Protein AF-A0A3A4R488-F1 (afdb_monomer_lite)

pLDDT: mean 86.55, std 16.36, range [37.84, 98.44]

Structure (mmCIF, N/CA/C/O backbone):
data_AF-A0A3A4R488-F1
#
_entry.id   AF-A0A3A4R488-F1
#
loop_
_atom_site.group_PDB
_atom_site.id
_atom_site.type_symbol
_atom_site.label_atom_id
_atom_site.label_alt_id
_atom_site.label_comp_id
_atom_site.label_asym_id
_atom_site.label_entity_id
_atom_site.label_seq_id
_atom_site.pdbx_PDB_ins_code
_atom_site.Cartn_x
_atom_site.Cartn_y
_atom_site.Cartn_z
_atom_site.occupancy
_atom_site.B_iso_or_equiv
_atom_site.auth_seq_id
_atom_site.auth_comp_id
_atom_site.auth_asym_id
_atom_site.auth_atom_id
_atom_site.pdbx_PDB_model_num
ATOM 1 N N . MET A 1 1 ? 11.130 -35.734 29.183 1.00 51.44 1 MET A N 1
ATOM 2 C CA . MET A 1 1 ? 10.402 -34.442 29.227 1.00 51.44 1 MET A CA 1
ATOM 3 C C . MET A 1 1 ? 11.126 -33.291 28.525 1.00 51.44 1 MET A C 1
ATOM 5 O O . MET A 1 1 ? 10.460 -32.553 27.819 1.00 51.44 1 MET A O 1
ATOM 9 N N . VAL A 1 2 ? 12.458 -33.159 28.613 1.00 48.38 2 VAL A N 1
ATOM 10 C CA . VAL A 1 2 ? 13.205 -32.030 28.001 1.00 48.38 2 VAL A CA 1
ATOM 11 C C . VAL A 1 2 ? 13.085 -31.952 26.463 1.00 48.38 2 VAL A C 1
ATOM 13 O O . VAL A 1 2 ? 12.969 -30.866 25.906 1.00 48.38 2 VAL A O 1
ATOM 16 N N . LYS A 1 3 ? 13.011 -33.095 25.761 1.00 50.94 3 LYS A N 1
ATOM 17 C CA . LYS A 1 3 ? 12.868 -33.136 24.289 1.00 50.94 3 LYS A CA 1
ATOM 18 C C . LYS A 1 3 ? 11.514 -32.623 23.768 1.00 50.94 3 LYS A C 1
ATOM 20 O O . LYS A 1 3 ? 11.455 -32.126 22.652 1.00 50.94 3 LYS A O 1
ATOM 25 N N . ILE A 1 4 ? 10.449 -32.712 24.571 1.00 56.16 4 ILE A N 1
ATOM 26 C CA . ILE A 1 4 ? 9.095 -32.269 24.179 1.00 56.16 4 ILE A CA 1
ATOM 27 C C . ILE A 1 4 ? 8.996 -30.739 24.270 1.00 56.16 4 ILE A C 1
ATOM 29 O O . ILE A 1 4 ? 8.437 -30.098 23.387 1.00 56.16 4 ILE A O 1
ATOM 33 N N . ILE A 1 5 ? 9.630 -30.150 25.290 1.00 56.56 5 ILE A N 1
ATOM 34 C CA . ILE A 1 5 ? 9.701 -28.694 25.484 1.00 56.56 5 ILE A CA 1
ATOM 35 C C . ILE A 1 5 ? 10.484 -28.033 24.338 1.00 56.56 5 ILE A C 1
ATOM 37 O O . ILE A 1 5 ? 10.074 -26.995 23.826 1.00 56.56 5 ILE A O 1
ATOM 41 N N . SER A 1 6 ? 11.562 -28.675 23.871 1.00 53.09 6 SER A N 1
ATOM 42 C CA . SER A 1 6 ? 12.357 -28.181 22.739 1.00 53.09 6 SER A CA 1
ATOM 43 C C . SER A 1 6 ? 11.599 -28.192 21.405 1.00 53.09 6 SER A C 1
ATOM 45 O O . SER A 1 6 ? 11.887 -27.365 20.546 1.00 53.09 6 SER A O 1
ATOM 47 N N . PHE A 1 7 ? 10.642 -29.108 21.219 1.00 57.69 7 PHE A N 1
ATOM 48 C CA . PHE A 1 7 ? 9.821 -29.165 20.006 1.00 57.69 7 PHE A CA 1
ATOM 49 C C . PHE A 1 7 ? 8.720 -28.092 20.021 1.00 57.69 7 PHE A C 1
ATOM 51 O O . PHE A 1 7 ? 8.459 -27.458 19.002 1.00 57.69 7 PHE A O 1
ATOM 58 N N . LEU A 1 8 ? 8.141 -27.822 21.198 1.00 57.12 8 LEU A N 1
ATOM 59 C CA . LEU A 1 8 ? 7.105 -26.801 21.381 1.00 57.12 8 LEU A CA 1
ATOM 60 C C . LEU A 1 8 ? 7.637 -25.371 21.155 1.00 57.12 8 LEU A C 1
ATOM 62 O O . LEU A 1 8 ? 6.961 -24.539 20.550 1.00 57.12 8 LEU A O 1
ATOM 66 N N . LEU A 1 9 ? 8.874 -25.091 21.577 1.00 56.72 9 LEU A N 1
ATOM 67 C CA . LEU A 1 9 ? 9.540 -23.805 21.327 1.00 56.72 9 LEU A CA 1
ATOM 68 C C . LEU A 1 9 ? 9.846 -23.571 19.837 1.00 56.72 9 LEU A C 1
ATOM 70 O O . LEU A 1 9 ? 9.758 -22.438 19.367 1.00 56.72 9 LEU A O 1
ATOM 74 N N . LEU A 1 10 ? 10.135 -24.631 19.076 1.00 54.84 10 LEU A N 1
ATOM 75 C CA . LEU A 1 10 ? 10.413 -24.533 17.641 1.00 54.84 10 LEU A CA 1
ATOM 76 C C . LEU A 1 10 ? 9.148 -24.217 16.823 1.00 54.84 10 LEU A C 1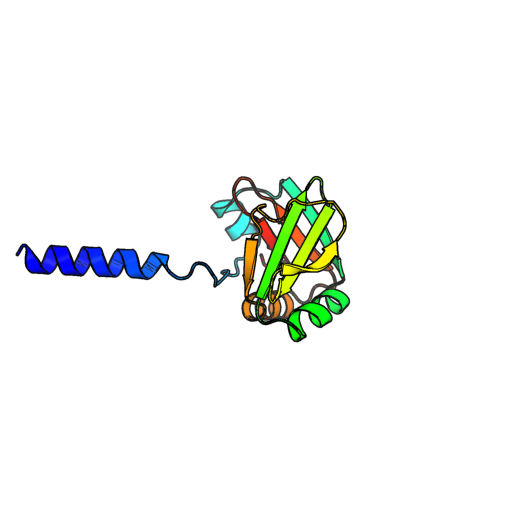
ATOM 78 O O . LEU A 1 10 ? 9.216 -23.450 15.865 1.00 54.84 10 LEU A O 1
ATOM 82 N N . SER A 1 11 ? 7.982 -24.738 17.227 1.00 54.53 11 SER A N 1
ATOM 83 C CA . SER A 1 11 ? 6.705 -24.433 16.561 1.00 54.53 11 SER A CA 1
ATOM 84 C C . SER A 1 11 ? 6.255 -22.981 16.730 1.00 54.53 11 SER A C 1
ATOM 86 O O . SER A 1 11 ? 5.662 -22.422 15.812 1.00 54.53 11 SER A O 1
ATOM 88 N N . ILE A 1 12 ? 6.570 -22.343 17.863 1.00 58.81 12 ILE A N 1
ATOM 89 C CA . ILE A 1 12 ? 6.222 -20.932 18.091 1.00 58.81 12 ILE A CA 1
ATOM 90 C C . ILE A 1 12 ? 7.055 -20.039 17.163 1.00 58.81 12 ILE A C 1
ATOM 92 O O . ILE A 1 12 ? 6.507 -19.146 16.526 1.00 58.81 12 ILE A O 1
ATOM 96 N N . MET A 1 13 ? 8.348 -20.331 16.992 1.00 51.69 13 MET A N 1
ATOM 97 C CA . MET A 1 13 ? 9.235 -19.552 16.117 1.00 51.69 13 MET A CA 1
ATOM 98 C C . MET A 1 13 ? 8.848 -19.623 14.629 1.00 51.69 13 MET A C 1
ATOM 100 O O . MET A 1 13 ? 9.030 -18.646 13.909 1.00 51.69 13 MET A O 1
ATOM 104 N N . LEU A 1 14 ? 8.264 -20.737 14.168 1.00 51.06 14 LEU A N 1
ATOM 105 C CA . LEU A 1 14 ? 7.785 -20.884 12.784 1.00 51.06 14 LEU A CA 1
ATOM 106 C C . LEU A 1 14 ? 6.482 -20.117 12.494 1.00 51.06 14 LEU A C 1
ATOM 108 O O . LEU A 1 14 ? 6.156 -19.916 11.330 1.00 51.06 14 LEU A O 1
ATOM 112 N N . SER A 1 15 ? 5.748 -19.665 13.517 1.00 46.53 15 SER A N 1
ATOM 113 C CA . SER A 1 15 ? 4.568 -18.804 13.323 1.00 46.53 15 SER A CA 1
ATOM 114 C C . SER A 1 15 ? 4.915 -17.325 13.114 1.00 46.53 15 SER A C 1
ATOM 116 O O . SER A 1 15 ? 4.078 -16.566 12.637 1.00 46.53 15 SER A O 1
ATOM 118 N N . LEU A 1 16 ? 6.155 -16.915 13.413 1.00 45.03 16 LEU A N 1
ATOM 119 C CA . LEU A 1 16 ? 6.630 -15.538 13.225 1.00 45.03 16 LEU A CA 1
ATOM 120 C C . LEU A 1 16 ? 7.262 -15.279 11.845 1.00 45.03 16 LEU A C 1
ATOM 122 O O . LEU A 1 16 ? 7.644 -14.149 11.559 1.00 45.03 16 LEU A O 1
ATOM 126 N N . SER A 1 17 ? 7.388 -16.287 10.976 1.00 37.84 17 SER A N 1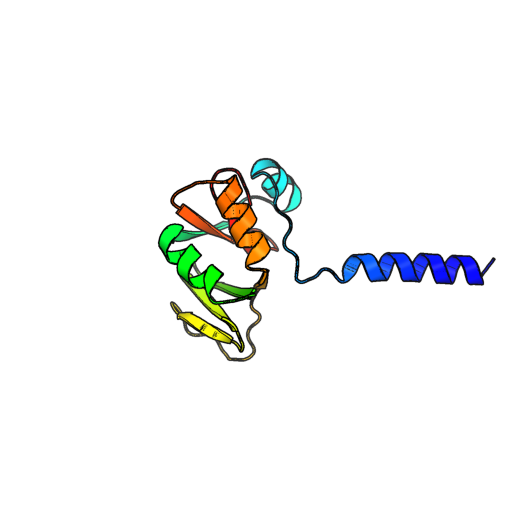
ATOM 127 C CA . SER A 1 17 ? 8.095 -16.160 9.692 1.00 37.84 17 SER A CA 1
ATOM 128 C C . SER A 1 17 ? 7.219 -15.745 8.499 1.00 37.84 17 SER A C 1
ATOM 130 O O . SER A 1 17 ? 7.719 -15.685 7.378 1.00 37.84 17 SER A O 1
ATOM 132 N N . SER A 1 18 ? 5.949 -15.372 8.699 1.00 42.16 18 SER A N 1
ATOM 133 C CA . SER A 1 18 ? 5.064 -14.887 7.621 1.00 42.16 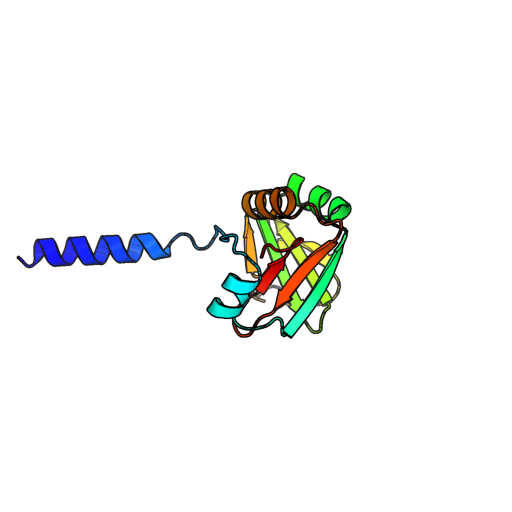18 SER A CA 1
ATOM 134 C C . SER A 1 18 ? 5.223 -13.387 7.311 1.00 42.16 18 SER A C 1
ATOM 136 O O . SER A 1 18 ? 4.260 -12.733 6.910 1.00 42.16 18 SER A O 1
ATOM 138 N N . LEU A 1 19 ? 6.424 -12.819 7.479 1.00 43.31 19 LEU A N 1
ATOM 139 C CA . LEU A 1 19 ? 6.697 -11.371 7.402 1.00 43.31 19 LEU A CA 1
ATOM 140 C C . LEU A 1 19 ? 6.406 -10.703 6.034 1.00 43.31 19 LEU A C 1
ATOM 142 O O . LEU A 1 19 ? 6.575 -9.495 5.908 1.00 43.31 19 LEU A O 1
ATOM 146 N N . ALA A 1 20 ? 5.969 -11.454 5.018 1.00 47.00 20 ALA A N 1
ATOM 147 C CA . ALA A 1 20 ? 5.578 -10.935 3.701 1.00 47.00 20 ALA A CA 1
ATOM 148 C C . ALA A 1 20 ? 4.061 -11.005 3.418 1.00 47.00 20 ALA A C 1
ATOM 150 O O . ALA A 1 20 ? 3.620 -10.624 2.331 1.00 47.00 20 ALA A O 1
ATOM 151 N N . GLN A 1 21 ? 3.248 -11.479 4.368 1.00 55.53 21 GLN A N 1
ATOM 152 C CA . GLN A 1 21 ? 1.814 -11.682 4.173 1.00 55.53 21 GLN A CA 1
ATOM 153 C C . GLN A 1 21 ? 1.035 -10.696 5.046 1.00 55.53 21 GLN A C 1
ATOM 155 O O . GLN A 1 21 ? 0.771 -10.949 6.220 1.00 55.53 21 GLN A O 1
ATOM 160 N N . GLY A 1 22 ? 0.714 -9.528 4.479 1.00 71.75 22 GLY A N 1
ATOM 161 C CA . GLY A 1 22 ? -0.208 -8.590 5.119 1.00 71.75 22 GLY A CA 1
ATOM 162 C C . GLY A 1 22 ? -1.538 -9.287 5.422 1.00 71.75 22 GLY A C 1
ATOM 163 O O . GLY A 1 22 ? -1.997 -10.119 4.639 1.00 71.75 22 GLY A O 1
ATOM 164 N N . LYS A 1 23 ? -2.143 -8.979 6.568 1.00 88.62 23 LYS A N 1
ATOM 165 C CA . LYS A 1 23 ? -3.474 -9.466 6.938 1.00 88.62 23 LYS A CA 1
ATOM 166 C C . LYS A 1 23 ? -4.465 -8.322 6.772 1.00 88.62 23 LYS A C 1
ATOM 168 O O . LYS A 1 23 ? -4.144 -7.206 7.158 1.00 88.62 23 LYS A O 1
ATOM 173 N N . ILE A 1 24 ? -5.632 -8.625 6.210 1.00 94.75 24 ILE A N 1
ATOM 174 C CA . ILE A 1 24 ? -6.709 -7.651 6.022 1.00 94.75 24 ILE A CA 1
ATOM 175 C C . ILE A 1 24 ? -7.598 -7.646 7.262 1.00 94.75 24 ILE A C 1
ATOM 177 O O . ILE A 1 24 ? -8.030 -8.710 7.720 1.00 94.75 24 ILE A O 1
ATOM 181 N N . PHE A 1 25 ? -7.887 -6.456 7.766 1.00 95.25 25 PHE A N 1
ATOM 182 C CA . PHE A 1 25 ? -8.763 -6.195 8.903 1.00 95.25 25 PHE A CA 1
ATOM 183 C C . PHE A 1 25 ? -9.905 -5.266 8.489 1.00 95.25 25 PHE A C 1
ATOM 185 O O . PHE A 1 25 ? -9.845 -4.608 7.446 1.00 95.25 25 PHE A O 1
ATOM 192 N N . LEU A 1 26 ? -10.952 -5.199 9.309 1.00 97.06 26 LEU A N 1
ATOM 193 C CA . LEU A 1 26 ? -11.866 -4.060 9.258 1.00 97.06 26 LEU A CA 1
ATOM 194 C C . LEU A 1 26 ? -11.194 -2.816 9.859 1.00 97.06 26 LEU A C 1
ATOM 196 O O . LEU A 1 26 ? -10.268 -2.917 10.663 1.00 97.06 26 LEU A O 1
ATOM 200 N N . GLU A 1 27 ? -11.646 -1.630 9.459 1.00 95.25 27 GLU A N 1
ATOM 201 C CA . GLU A 1 27 ? -11.074 -0.356 9.910 1.00 95.25 27 GLU A CA 1
ATOM 202 C C . GLU A 1 27 ? -11.132 -0.185 11.437 1.00 95.25 27 GLU A C 1
ATOM 204 O O . GLU A 1 27 ? -10.152 0.249 12.043 1.00 95.25 27 GLU A O 1
ATOM 209 N N . ASP A 1 28 ? -12.241 -0.580 12.063 1.00 96.25 28 ASP A N 1
ATOM 210 C CA . ASP A 1 28 ? -12.437 -0.530 13.514 1.00 96.25 28 ASP A CA 1
ATOM 211 C C . ASP A 1 28 ? -11.543 -1.533 14.256 1.00 96.25 28 ASP A C 1
ATOM 213 O O . ASP A 1 28 ? -10.939 -1.195 15.276 1.00 96.25 28 ASP A O 1
ATOM 217 N N . GLU A 1 29 ? -11.392 -2.746 13.722 1.00 95.31 29 GLU A N 1
ATOM 218 C CA . GLU A 1 29 ? -10.442 -3.742 14.226 1.00 95.31 29 GLU A CA 1
ATOM 219 C C . GLU A 1 29 ? -8.997 -3.232 14.127 1.00 95.31 29 GLU A C 1
ATOM 221 O O . GLU A 1 29 ? -8.221 -3.346 15.078 1.00 95.31 29 GLU A O 1
ATOM 226 N N . ALA A 1 30 ? -8.625 -2.633 12.993 1.00 94.31 30 ALA A N 1
ATOM 227 C CA . ALA A 1 30 ? -7.295 -2.077 12.780 1.00 94.31 30 ALA A CA 1
ATOM 228 C C . ALA A 1 30 ? -7.012 -0.895 13.717 1.00 94.31 30 ALA A C 1
ATOM 230 O O . ALA A 1 30 ? -5.897 -0.765 14.222 1.00 94.31 30 ALA A O 1
ATOM 231 N N . GLU A 1 31 ? -8.006 -0.046 13.984 1.00 94.12 31 GLU A N 1
ATOM 232 C CA . GLU A 1 31 ? -7.875 1.046 14.948 1.00 94.12 31 GLU A CA 1
ATOM 233 C C . GLU A 1 31 ? -7.671 0.529 16.377 1.00 94.12 31 GLU A C 1
ATOM 235 O O . GLU A 1 31 ? -6.821 1.052 17.098 1.00 94.12 31 GLU A O 1
ATOM 240 N N . GLN A 1 32 ? -8.367 -0.538 16.771 1.00 94.38 32 GLN A N 1
ATOM 241 C CA . GLN A 1 32 ? -8.164 -1.172 18.077 1.00 94.38 32 GLN A CA 1
ATOM 242 C C . GLN A 1 32 ? -6.776 -1.810 18.217 1.00 94.38 32 GLN A C 1
ATOM 244 O O . GLN A 1 32 ? -6.173 -1.736 19.287 1.00 94.38 32 GLN A O 1
ATOM 249 N N . LEU A 1 33 ? -6.271 -2.442 17.154 1.00 92.06 33 LEU A N 1
ATOM 250 C CA . LEU A 1 33 ? -5.006 -3.181 17.182 1.00 92.06 33 LEU A CA 1
ATOM 251 C C . LEU A 1 33 ? -3.774 -2.287 17.015 1.00 92.06 33 LEU A C 1
ATOM 253 O O . LEU A 1 33 ? -2.747 -2.536 17.643 1.00 92.06 33 LEU A O 1
ATOM 257 N N . PHE A 1 34 ? -3.860 -1.272 16.156 1.00 92.69 34 PHE A N 1
ATOM 258 C CA . PHE A 1 34 ? -2.705 -0.489 15.702 1.00 92.69 34 PHE A CA 1
ATOM 259 C C . PHE A 1 34 ? -2.834 1.011 15.990 1.00 92.69 34 PHE A C 1
ATOM 261 O O . PHE A 1 34 ? -1.926 1.785 15.674 1.00 92.69 34 PHE A O 1
ATOM 268 N N . GLY A 1 35 ? -3.949 1.434 16.586 1.00 94.31 35 GLY A N 1
ATOM 269 C CA . GLY A 1 35 ? -4.256 2.831 16.852 1.00 94.31 35 GLY A CA 1
ATOM 270 C C . GLY A 1 35 ? -4.795 3.585 15.629 1.00 94.31 35 GLY A C 1
ATOM 271 O O . GLY A 1 35 ? -4.900 3.038 14.522 1.00 94.31 35 GLY A O 1
ATOM 272 N N . PRO A 1 36 ? -5.144 4.870 15.811 1.00 95.62 36 PRO A N 1
ATOM 273 C CA . PRO A 1 36 ? -5.743 5.687 14.764 1.00 95.62 36 PRO A CA 1
ATOM 274 C C . PRO A 1 36 ? -4.733 6.070 13.675 1.00 95.62 36 PRO A C 1
ATOM 276 O O . PRO A 1 36 ? -3.522 6.154 13.905 1.00 95.62 36 PRO A O 1
ATOM 279 N N . VAL A 1 37 ? -5.248 6.384 12.484 1.00 96.19 37 VAL A N 1
ATOM 280 C CA . VAL A 1 37 ? -4.449 6.897 11.360 1.00 96.19 37 VAL A CA 1
ATOM 281 C C . VAL A 1 37 ? -3.859 8.266 11.702 1.00 96.19 37 VAL A C 1
ATOM 283 O O . VAL A 1 37 ? -4.579 9.197 12.060 1.00 96.19 37 VAL A O 1
ATOM 286 N N . LYS A 1 38 ? -2.542 8.415 11.538 1.00 95.69 38 LYS A N 1
ATOM 287 C CA . LYS A 1 38 ? -1.811 9.676 11.745 1.00 95.69 38 LYS A CA 1
ATOM 288 C C . LYS A 1 38 ? -1.649 10.467 10.459 1.00 95.69 38 LYS A C 1
ATOM 290 O O . LYS A 1 38 ? -1.820 11.684 10.451 1.00 95.69 38 LYS A O 1
ATOM 295 N N . GLN A 1 39 ? -1.295 9.786 9.375 1.00 95.25 39 GLN A N 1
ATOM 296 C CA . GLN A 1 39 ? -1.158 10.382 8.049 1.00 95.25 39 GLN A CA 1
ATOM 297 C C . GLN A 1 39 ? -1.681 9.415 7.001 1.00 95.25 39 GLN A C 1
ATOM 299 O O . GLN A 1 39 ? -1.615 8.201 7.182 1.00 95.25 39 GLN A O 1
ATOM 304 N N . LYS A 1 40 ? -2.167 9.962 5.885 1.00 95.94 40 LYS A N 1
ATOM 305 C CA . LYS A 1 40 ? -2.565 9.157 4.737 1.00 95.94 40 LYS A CA 1
ATOM 306 C C . LYS A 1 40 ? -2.271 9.841 3.415 1.00 95.94 40 LYS A C 1
ATOM 308 O O . LYS A 1 40 ? -2.448 11.051 3.279 1.00 95.94 40 LYS A O 1
ATOM 313 N N . THR A 1 41 ? -1.886 9.038 2.434 1.00 96.62 41 THR A N 1
ATOM 314 C CA . THR A 1 41 ? -1.691 9.452 1.044 1.00 96.62 41 THR A CA 1
ATOM 315 C C . THR A 1 41 ? -2.703 8.734 0.169 1.00 96.62 41 THR A C 1
ATOM 317 O O . THR A 1 41 ? -2.823 7.513 0.225 1.00 96.62 41 THR A O 1
ATOM 320 N N . ARG A 1 42 ? -3.444 9.490 -0.644 1.00 96.12 42 ARG A N 1
ATOM 321 C CA . ARG A 1 42 ? -4.448 8.941 -1.560 1.00 96.12 42 ARG A CA 1
ATOM 322 C C . ARG A 1 42 ? -3.796 8.452 -2.851 1.00 96.12 42 ARG A C 1
ATOM 324 O O . ARG A 1 42 ? -3.076 9.206 -3.500 1.00 96.12 42 ARG A O 1
ATOM 331 N N . LEU A 1 43 ? -4.176 7.255 -3.280 1.00 95.75 43 LEU A N 1
ATOM 332 C CA . LEU A 1 43 ? -3.943 6.717 -4.615 1.00 95.75 43 LEU A CA 1
ATOM 333 C C . LEU A 1 43 ? -5.289 6.437 -5.294 1.00 95.75 43 LEU A C 1
ATOM 335 O O . LEU A 1 43 ? -6.243 5.975 -4.668 1.00 95.75 43 LEU A O 1
ATOM 339 N N . ASN A 1 44 ? -5.380 6.727 -6.593 1.00 96.81 44 ASN A N 1
ATOM 340 C CA . ASN A 1 44 ? -6.511 6.254 -7.385 1.00 96.81 44 ASN A CA 1
ATOM 341 C C . ASN A 1 44 ? -6.388 4.733 -7.538 1.00 96.81 44 ASN A C 1
ATOM 343 O O . ASN A 1 44 ? -5.375 4.259 -8.052 1.00 96.81 44 ASN A O 1
ATOM 347 N N . THR A 1 45 ? -7.407 3.987 -7.112 1.00 97.38 45 THR A N 1
ATOM 348 C CA . THR A 1 45 ? -7.351 2.520 -7.053 1.00 97.38 45 THR A CA 1
ATOM 349 C C . THR A 1 45 ? -7.082 1.901 -8.417 1.00 97.38 45 THR A C 1
ATOM 351 O O . THR A 1 45 ? -6.202 1.061 -8.530 1.00 97.38 45 THR A O 1
ATOM 354 N N . ARG A 1 46 ? -7.731 2.396 -9.474 1.00 95.06 46 ARG A N 1
ATOM 355 C CA . ARG A 1 46 ? -7.563 1.858 -10.830 1.00 95.06 46 ARG A CA 1
ATOM 356 C C . ARG A 1 46 ? -6.147 2.047 -11.375 1.00 95.06 46 ARG A C 1
ATOM 358 O O . ARG A 1 46 ? -5.617 1.176 -12.055 1.00 95.06 46 ARG A O 1
ATOM 365 N N . VAL A 1 47 ? -5.534 3.198 -11.097 1.00 92.62 47 VAL A N 1
ATOM 366 C CA . VAL A 1 47 ? -4.129 3.442 -11.462 1.00 92.62 47 VAL A CA 1
ATOM 367 C C . VAL A 1 47 ? -3.207 2.547 -10.635 1.00 92.62 47 VAL A C 1
ATOM 369 O O . VAL A 1 47 ? -2.236 2.015 -11.160 1.00 92.62 47 VAL A O 1
ATOM 372 N N . PHE A 1 48 ? -3.524 2.356 -9.354 1.00 93.81 48 PHE A N 1
ATOM 373 C CA . PHE A 1 48 ? -2.734 1.524 -8.457 1.00 93.81 48 PHE A CA 1
ATOM 374 C C . PHE A 1 48 ? -2.775 0.033 -8.837 1.00 93.81 48 PHE A C 1
ATOM 376 O O . PHE A 1 48 ? -1.731 -0.613 -8.833 1.00 93.81 48 PHE A O 1
ATOM 383 N N . GLU A 1 49 ? -3.930 -0.487 -9.264 1.00 94.12 49 GLU A N 1
ATOM 384 C CA . GLU A 1 49 ? -4.098 -1.856 -9.781 1.00 94.12 49 GLU A CA 1
ATOM 385 C C . GLU A 1 49 ? -3.138 -2.174 -10.935 1.00 94.12 49 GLU A C 1
ATOM 387 O O . GLU A 1 49 ? -2.509 -3.230 -10.931 1.00 94.12 49 GLU A O 1
ATOM 392 N N . ALA A 1 50 ? -2.908 -1.229 -11.854 1.00 91.44 50 ALA A N 1
ATOM 393 C CA . ALA A 1 50 ? -1.955 -1.424 -12.950 1.00 91.44 50 ALA A CA 1
ATOM 394 C C . ALA A 1 50 ? -0.513 -1.689 -12.460 1.00 91.44 50 ALA A C 1
ATOM 396 O O . ALA A 1 50 ? 0.251 -2.415 -13.101 1.00 91.44 50 ALA A O 1
ATOM 397 N N . PHE A 1 51 ? -0.127 -1.125 -11.311 1.00 90.25 51 PHE A N 1
ATOM 398 C CA . PHE A 1 51 ? 1.177 -1.388 -10.696 1.00 90.25 51 PHE A CA 1
ATOM 399 C C . PHE A 1 51 ? 1.211 -2.730 -9.959 1.00 90.25 51 PHE A C 1
ATOM 401 O O . PHE A 1 51 ? 2.228 -3.423 -10.002 1.00 90.25 51 PHE A O 1
ATOM 408 N N . ILE A 1 52 ? 0.102 -3.105 -9.318 1.00 91.44 52 ILE A N 1
ATOM 409 C CA . ILE A 1 52 ? -0.060 -4.374 -8.592 1.00 91.44 52 ILE A CA 1
ATOM 410 C C . ILE A 1 52 ? 0.003 -5.565 -9.559 1.00 91.44 52 ILE A C 1
ATOM 412 O O . ILE A 1 52 ? 0.575 -6.599 -9.228 1.00 91.44 52 ILE A O 1
ATOM 416 N N . ASP A 1 53 ? -0.525 -5.427 -10.774 1.00 88.56 53 ASP A N 1
ATOM 417 C CA . ASP A 1 53 ? -0.557 -6.519 -11.756 1.00 88.56 53 ASP A CA 1
ATOM 418 C C . ASP A 1 53 ? 0.800 -6.821 -12.402 1.00 88.56 53 ASP A C 1
ATOM 420 O O . ASP A 1 53 ? 0.996 -7.892 -12.974 1.00 88.56 53 ASP A O 1
ATOM 424 N N . THR A 1 54 ? 1.761 -5.905 -12.286 1.00 89.44 54 THR A N 1
ATOM 425 C CA . THR A 1 54 ? 3.100 -6.046 -12.882 1.00 89.44 54 THR A CA 1
ATOM 426 C C . THR A 1 54 ? 4.173 -6.473 -11.881 1.00 89.44 54 THR A C 1
ATOM 428 O O . THR A 1 54 ? 5.309 -6.748 -12.273 1.00 89.44 54 THR A O 1
ATOM 431 N N . HIS A 1 55 ? 3.830 -6.566 -10.594 1.00 91.44 55 HIS A N 1
ATOM 432 C CA . HIS A 1 55 ? 4.772 -6.858 -9.518 1.00 91.44 55 HIS A CA 1
ATOM 433 C C . HIS A 1 55 ? 4.176 -7.859 -8.534 1.00 91.44 55 HIS A C 1
ATOM 435 O O . HIS A 1 55 ? 3.034 -7.720 -8.127 1.00 91.44 55 HIS A O 1
ATOM 441 N N . GLU A 1 56 ? 4.958 -8.837 -8.082 1.00 91.44 56 GLU A N 1
ATOM 442 C CA . GLU A 1 56 ? 4.519 -9.772 -7.029 1.00 91.44 56 GLU A CA 1
ATOM 443 C C . GLU A 1 56 ? 4.448 -9.108 -5.648 1.00 91.44 56 GLU A C 1
ATOM 445 O O . GLU A 1 56 ? 3.645 -9.498 -4.805 1.00 91.44 56 GLU A O 1
ATOM 450 N N . HIS A 1 57 ? 5.294 -8.103 -5.424 1.00 93.06 57 HIS A N 1
ATOM 451 C CA . HIS A 1 57 ? 5.365 -7.351 -4.182 1.00 93.06 57 HIS A CA 1
ATOM 452 C C . HIS A 1 57 ? 5.637 -5.883 -4.484 1.00 93.06 57 HIS A C 1
ATOM 454 O O . HIS A 1 57 ? 6.342 -5.556 -5.446 1.00 93.06 57 HIS A O 1
ATOM 460 N N . LEU A 1 58 ? 5.140 -5.015 -3.612 1.00 94.75 58 LEU A N 1
ATOM 461 C CA . LEU A 1 58 ? 5.386 -3.582 -3.646 1.00 94.75 58 LEU A CA 1
ATOM 462 C C . LEU A 1 58 ? 5.987 -3.133 -2.313 1.00 94.75 58 LEU A C 1
ATOM 464 O O . LEU A 1 58 ? 5.649 -3.651 -1.248 1.00 94.75 58 LEU A O 1
ATOM 468 N N . MET A 1 59 ? 6.904 -2.177 -2.387 1.00 94.94 59 MET A N 1
ATOM 469 C CA . MET A 1 59 ? 7.633 -1.621 -1.253 1.00 94.94 59 MET A CA 1
ATOM 470 C C . MET A 1 59 ? 7.199 -0.177 -1.044 1.00 94.94 59 MET A C 1
ATOM 472 O O . MET A 1 59 ? 7.300 0.630 -1.966 1.00 94.94 59 MET A O 1
ATOM 476 N N . PHE A 1 60 ? 6.774 0.171 0.163 1.00 94.75 60 PHE A N 1
ATOM 477 C CA . PHE A 1 60 ? 6.213 1.481 0.473 1.00 94.75 60 PHE A CA 1
ATOM 478 C C . PHE A 1 60 ? 7.044 2.195 1.527 1.00 94.75 60 PHE A C 1
ATOM 480 O O . PHE A 1 60 ? 7.445 1.609 2.534 1.00 94.75 60 PHE A O 1
ATOM 487 N N . LYS A 1 61 ? 7.248 3.492 1.317 1.00 93.81 61 LYS A N 1
ATOM 488 C CA . LYS A 1 61 ? 7.733 4.403 2.347 1.00 93.81 61 LYS A CA 1
ATOM 489 C C . LYS A 1 61 ? 6.943 5.697 2.282 1.00 93.81 61 LYS A C 1
ATOM 491 O O . LYS A 1 61 ? 6.756 6.245 1.196 1.00 93.81 61 LYS A O 1
ATOM 496 N N . MET A 1 62 ? 6.512 6.190 3.439 1.00 93.25 62 MET A N 1
ATOM 497 C CA . MET A 1 62 ? 5.812 7.463 3.554 1.00 93.25 62 MET A CA 1
ATOM 498 C C . MET A 1 62 ? 6.633 8.455 4.381 1.00 93.25 62 MET A C 1
ATOM 500 O O . MET A 1 62 ? 7.158 8.099 5.432 1.00 93.25 62 MET A O 1
ATOM 504 N N . ASP A 1 63 ? 6.723 9.694 3.903 1.00 91.38 63 ASP A N 1
ATOM 505 C CA . ASP A 1 63 ? 7.275 10.838 4.632 1.00 91.38 63 ASP A CA 1
ATOM 506 C C . ASP A 1 63 ? 6.380 12.060 4.396 1.00 91.38 63 ASP A C 1
ATOM 508 O O . ASP A 1 63 ? 6.128 12.439 3.253 1.00 91.38 63 ASP A O 1
ATOM 512 N N . LYS A 1 64 ? 5.867 12.672 5.471 1.00 89.19 64 LYS A N 1
ATOM 513 C CA . LYS A 1 64 ? 5.015 13.881 5.430 1.00 89.19 64 LYS A CA 1
ATOM 514 C C . LYS A 1 64 ? 3.906 13.823 4.363 1.00 89.19 64 LYS A C 1
ATOM 516 O O . LYS A 1 64 ? 3.785 14.731 3.541 1.00 89.19 64 LYS A O 1
ATOM 521 N N . ALA A 1 65 ? 3.106 12.753 4.372 1.00 89.81 65 ALA A N 1
ATOM 522 C CA . ALA A 1 65 ? 2.031 12.497 3.396 1.00 89.81 65 ALA A CA 1
ATOM 523 C C . ALA A 1 65 ? 2.471 12.442 1.913 1.00 89.81 65 ALA A C 1
ATOM 525 O O . ALA A 1 65 ? 1.648 12.572 1.005 1.00 89.81 65 ALA A O 1
ATOM 526 N N . LYS A 1 66 ? 3.768 12.252 1.658 1.00 93.81 66 LYS A N 1
ATOM 527 C CA . LYS A 1 66 ? 4.314 11.867 0.358 1.00 93.81 66 LYS A CA 1
ATOM 528 C C . LYS A 1 66 ? 4.733 10.415 0.403 1.00 93.81 66 LYS A C 1
ATOM 530 O O . LYS A 1 66 ? 5.168 9.923 1.442 1.00 93.81 66 LYS A O 1
ATOM 535 N N . ILE A 1 67 ? 4.661 9.747 -0.738 1.00 95.25 67 ILE A N 1
ATOM 536 C CA . ILE A 1 67 ? 4.952 8.328 -0.844 1.00 95.25 67 ILE A CA 1
ATOM 537 C C . ILE A 1 67 ? 5.994 8.022 -1.913 1.00 95.25 67 ILE A C 1
ATOM 539 O O . ILE A 1 67 ? 5.940 8.536 -3.031 1.00 95.25 67 ILE A O 1
ATOM 543 N N . ASN A 1 68 ? 6.903 7.120 -1.563 1.00 96.19 68 ASN A N 1
ATOM 544 C CA . ASN A 1 68 ? 7.693 6.370 -2.518 1.00 96.19 68 ASN A CA 1
ATOM 545 C C . ASN A 1 68 ? 7.159 4.937 -2.571 1.00 96.19 68 ASN A C 1
ATOM 547 O O . ASN A 1 68 ? 6.949 4.301 -1.535 1.00 96.19 68 ASN A O 1
ATOM 551 N N . VAL A 1 69 ? 6.956 4.438 -3.788 1.00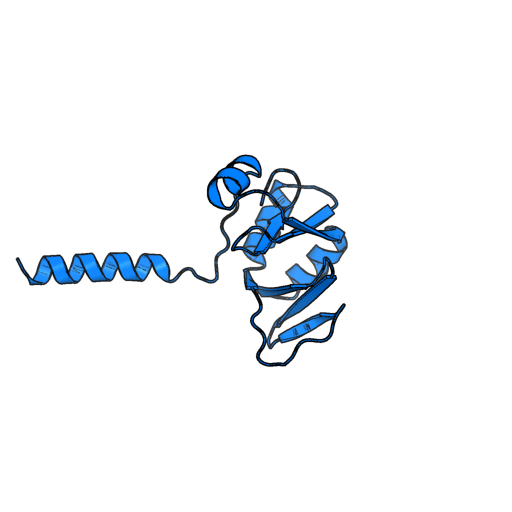 95.62 69 VAL A N 1
ATOM 552 C CA . VAL A 1 69 ? 6.573 3.053 -4.062 1.00 95.62 69 VAL A CA 1
ATOM 553 C C . VAL A 1 69 ? 7.618 2.453 -4.979 1.00 95.62 69 VAL A C 1
ATOM 555 O O . VAL A 1 69 ? 7.876 2.993 -6.057 1.00 95.62 69 VAL A O 1
ATOM 558 N N . LEU A 1 70 ? 8.215 1.345 -4.559 1.00 95.12 70 LEU A N 1
ATOM 559 C CA . LEU A 1 70 ? 9.177 0.590 -5.351 1.00 95.12 70 LEU A CA 1
ATOM 560 C C . LEU A 1 70 ? 8.599 -0.783 -5.697 1.00 95.12 70 LEU A C 1
ATOM 562 O O . LEU A 1 70 ? 7.852 -1.373 -4.917 1.00 95.12 70 LEU A O 1
ATOM 566 N N . GLY A 1 71 ? 8.958 -1.285 -6.869 1.00 93.56 71 GLY A N 1
ATOM 567 C CA . GLY A 1 71 ? 8.649 -2.634 -7.314 1.00 93.56 71 GLY A CA 1
ATOM 568 C C . GLY A 1 71 ? 9.788 -3.611 -7.036 1.00 93.56 71 GLY A C 1
ATOM 569 O O . GLY A 1 71 ? 10.577 -3.473 -6.094 1.00 93.56 71 GLY A O 1
ATOM 570 N N . ARG A 1 72 ? 9.906 -4.605 -7.919 1.00 89.00 72 ARG A N 1
ATOM 571 C CA . ARG A 1 72 ? 10.970 -5.614 -7.885 1.00 89.00 72 ARG A CA 1
ATOM 572 C C . ARG A 1 72 ? 12.341 -4.933 -7.949 1.00 89.00 72 ARG A C 1
ATOM 574 O O . ARG A 1 72 ? 12.521 -3.951 -8.665 1.00 89.00 72 ARG A O 1
ATOM 581 N N . ASN A 1 73 ? 13.313 -5.464 -7.207 1.00 89.56 73 ASN A N 1
ATOM 582 C CA . ASN A 1 73 ? 14.689 -4.950 -7.157 1.00 89.56 73 ASN A CA 1
ATOM 583 C C . ASN A 1 73 ? 14.795 -3.465 -6.758 1.00 89.56 73 ASN A C 1
ATOM 585 O O . ASN A 1 73 ? 15.733 -2.790 -7.175 1.00 89.56 73 ASN A O 1
ATOM 589 N N . ARG A 1 74 ? 13.842 -2.949 -5.964 1.00 90.50 74 ARG A N 1
ATOM 590 C CA . ARG A 1 74 ? 13.787 -1.537 -5.538 1.00 90.50 74 ARG A CA 1
ATOM 591 C C . ARG A 1 74 ? 13.687 -0.541 -6.707 1.00 90.50 74 ARG A C 1
ATOM 593 O O . ARG A 1 74 ? 14.049 0.623 -6.553 1.00 90.50 74 ARG A O 1
ATOM 600 N N . ILE A 1 75 ? 13.176 -0.974 -7.863 1.00 91.94 75 ILE A N 1
ATOM 601 C CA . ILE A 1 75 ? 12.934 -0.091 -9.012 1.00 91.94 75 ILE A CA 1
ATOM 602 C C . ILE A 1 75 ? 11.778 0.866 -8.670 1.00 91.94 75 ILE A C 1
ATOM 604 O O . ILE A 1 75 ? 10.703 0.386 -8.305 1.00 91.94 75 ILE A O 1
ATOM 608 N N . PRO A 1 76 ? 11.951 2.197 -8.771 1.00 93.31 76 PRO A N 1
ATOM 609 C CA . PRO A 1 76 ? 10.889 3.145 -8.445 1.00 93.31 76 PRO A CA 1
ATOM 610 C C . PRO A 1 76 ? 9.684 3.047 -9.388 1.00 93.31 76 PRO A C 1
ATOM 612 O O . PRO A 1 76 ? 9.841 3.065 -10.606 1.00 93.31 76 PRO A O 1
ATOM 615 N N . ILE A 1 77 ? 8.483 3.011 -8.808 1.00 94.31 77 ILE A N 1
ATOM 616 C CA . ILE A 1 77 ? 7.189 3.123 -9.503 1.00 94.31 77 ILE A CA 1
ATOM 617 C C . ILE A 1 77 ? 6.601 4.513 -9.248 1.00 94.31 77 ILE A C 1
ATOM 619 O O . ILE A 1 77 ? 6.188 5.206 -10.174 1.00 94.31 77 ILE A O 1
ATOM 623 N N . ILE A 1 78 ? 6.606 4.942 -7.983 1.00 94.25 78 ILE A N 1
ATOM 624 C CA . ILE A 1 78 ? 6.241 6.296 -7.560 1.00 94.25 78 ILE A CA 1
ATOM 625 C C . ILE A 1 78 ? 7.415 6.855 -6.762 1.00 94.25 78 ILE A C 1
ATOM 627 O O . ILE A 1 78 ? 7.874 6.218 -5.816 1.00 94.25 78 ILE A O 1
ATOM 631 N N . LYS A 1 79 ? 7.888 8.050 -7.123 1.00 94.50 79 LYS A N 1
ATOM 632 C CA . LYS A 1 79 ? 8.948 8.756 -6.397 1.00 94.50 79 LYS A CA 1
ATOM 633 C C . LYS A 1 79 ? 8.530 10.202 -6.140 1.00 94.50 79 LYS A C 1
ATOM 635 O O . LYS A 1 79 ? 8.501 11.007 -7.066 1.00 94.50 79 LYS A O 1
ATOM 640 N N . GLN A 1 80 ? 8.180 10.522 -4.898 1.00 95.19 80 GLN A N 1
ATOM 641 C CA . GLN A 1 80 ? 7.753 11.866 -4.479 1.00 95.19 80 GLN A CA 1
ATOM 642 C C . GLN A 1 80 ? 8.761 12.564 -3.559 1.00 95.19 80 GLN A C 1
ATOM 644 O O . GLN A 1 80 ? 8.644 13.770 -3.320 1.00 95.19 80 GLN A O 1
ATOM 649 N N . PHE A 1 81 ? 9.741 11.824 -3.043 1.00 94.62 81 PHE A N 1
ATOM 650 C CA . PHE A 1 81 ? 10.846 12.356 -2.254 1.00 94.62 81 PHE A CA 1
ATOM 651 C C . PHE A 1 81 ? 12.126 11.543 -2.478 1.00 94.62 81 PHE A C 1
ATOM 653 O O . PHE A 1 81 ? 12.099 10.423 -2.993 1.00 94.62 81 PHE A O 1
ATOM 660 N N . GLU A 1 82 ? 13.263 12.128 -2.113 1.00 93.12 82 GLU A N 1
ATOM 661 C CA . GLU A 1 82 ? 14.555 11.448 -2.160 1.00 93.12 82 GLU A CA 1
ATOM 662 C C . GLU A 1 82 ? 14.738 10.566 -0.923 1.00 93.12 82 GLU A C 1
ATOM 664 O O . GLU A 1 82 ? 14.453 10.984 0.195 1.00 93.12 82 GLU A O 1
ATOM 669 N N . SER A 1 83 ? 15.225 9.348 -1.139 1.00 88.31 83 SER A N 1
ATOM 670 C CA . SER A 1 83 ? 15.520 8.357 -0.101 1.00 88.31 83 SER A CA 1
ATOM 671 C C . SER A 1 83 ? 16.896 7.770 -0.369 1.00 88.31 83 SER A C 1
ATOM 673 O O . SER A 1 83 ? 17.195 7.456 -1.527 1.00 88.31 83 SER A O 1
ATOM 675 N N . SER A 1 84 ? 17.713 7.570 0.664 1.00 86.38 84 SER A N 1
ATOM 676 C CA . SER A 1 84 ? 18.964 6.827 0.504 1.00 86.38 84 SER A CA 1
ATOM 677 C C . SER A 1 84 ? 18.695 5.348 0.178 1.00 86.38 84 SER A C 1
ATOM 679 O O . SER A 1 84 ? 17.596 4.818 0.372 1.00 86.38 84 SER A O 1
ATOM 681 N N . ALA A 1 85 ? 19.689 4.672 -0.402 1.00 81.06 85 ALA A N 1
ATOM 682 C CA . ALA A 1 85 ? 19.532 3.295 -0.880 1.00 81.06 85 ALA A CA 1
ATOM 683 C C . ALA A 1 85 ? 19.311 2.280 0.260 1.00 81.06 85 ALA A C 1
ATOM 685 O O . ALA A 1 85 ? 18.696 1.236 0.044 1.00 81.06 85 ALA A O 1
ATOM 686 N N . ASP A 1 86 ? 19.793 2.605 1.457 1.00 85.44 86 ASP A N 1
ATOM 687 C CA . ASP A 1 86 ? 19.742 1.817 2.689 1.00 85.44 86 ASP A CA 1
ATOM 688 C C . ASP A 1 86 ? 18.470 2.043 3.518 1.00 85.44 86 ASP A C 1
ATOM 690 O O . ASP A 1 86 ? 18.249 1.342 4.504 1.00 85.44 86 ASP A O 1
ATOM 694 N N . GLU A 1 87 ? 17.593 2.968 3.117 1.00 88.62 87 GLU A N 1
ATOM 695 C CA . GLU A 1 87 ? 16.360 3.192 3.865 1.00 88.62 87 GLU A CA 1
ATOM 696 C C . GLU A 1 87 ? 15.435 1.969 3.839 1.00 88.62 87 GLU A C 1
ATOM 698 O O . GLU A 1 87 ? 15.300 1.259 2.830 1.00 88.62 87 GLU A O 1
ATOM 703 N N . VAL A 1 88 ? 14.746 1.765 4.962 1.00 88.94 88 VAL A N 1
ATOM 704 C CA . VAL A 1 88 ? 13.761 0.698 5.149 1.00 88.94 88 VAL A CA 1
ATOM 705 C C . VAL A 1 88 ? 12.453 1.064 4.448 1.00 88.94 88 VAL A C 1
ATOM 707 O O . VAL A 1 88 ? 11.948 2.178 4.585 1.00 88.94 88 VAL A O 1
ATOM 710 N N . TYR A 1 89 ? 11.912 0.105 3.698 1.00 93.31 89 TYR A N 1
ATOM 711 C CA . TYR A 1 89 ? 10.597 0.166 3.064 1.00 93.31 89 TYR A CA 1
ATOM 712 C C . TYR A 1 89 ? 9.746 -1.000 3.576 1.00 93.31 89 TYR A C 1
ATOM 714 O O . TYR A 1 89 ? 10.266 -2.088 3.826 1.00 93.31 89 TYR A O 1
ATOM 722 N N . HIS A 1 90 ? 8.437 -0.787 3.687 1.00 92.38 90 HIS A N 1
ATOM 723 C CA . HIS A 1 90 ? 7.479 -1.817 4.080 1.00 92.38 90 HIS A CA 1
ATOM 724 C C . HIS A 1 90 ? 7.047 -2.624 2.856 1.00 92.38 90 HIS A C 1
ATOM 726 O O . HIS A 1 90 ? 6.562 -2.053 1.879 1.00 92.38 90 HIS A O 1
ATOM 732 N N . LEU A 1 91 ? 7.238 -3.941 2.897 1.00 92.62 91 LEU A N 1
ATOM 733 C CA . LEU A 1 91 ? 6.921 -4.851 1.799 1.00 92.62 91 LEU A CA 1
ATOM 734 C C . LEU A 1 91 ? 5.506 -5.417 1.963 1.00 92.62 91 LEU A C 1
ATOM 736 O O . LEU A 1 91 ? 5.186 -5.971 3.010 1.00 92.62 91 LEU A O 1
ATOM 740 N N . PHE A 1 92 ? 4.696 -5.344 0.910 1.00 93.31 92 PHE A N 1
ATOM 741 C CA . PHE A 1 92 ? 3.381 -5.983 0.845 1.00 93.31 92 PHE A CA 1
ATOM 742 C C . PHE A 1 92 ? 3.295 -6.889 -0.381 1.00 93.31 92 PHE A C 1
ATOM 744 O O . PHE A 1 92 ? 3.740 -6.516 -1.470 1.00 93.31 92 PHE A O 1
ATOM 751 N N . SER A 1 93 ? 2.692 -8.067 -0.209 1.00 93.62 93 SER A N 1
ATOM 752 C CA . SER A 1 93 ? 2.312 -8.933 -1.326 1.00 93.62 93 SER A CA 1
ATOM 753 C C . SER A 1 93 ? 1.212 -8.273 -2.155 1.00 93.62 93 SER A C 1
ATOM 755 O O . SER A 1 93 ? 0.186 -7.844 -1.624 1.00 93.62 93 SER A O 1
ATOM 757 N N . SER A 1 94 ? 1.398 -8.247 -3.472 1.00 93.81 94 SER A N 1
ATOM 758 C CA . SER A 1 94 ? 0.397 -7.760 -4.421 1.00 93.81 94 SER A CA 1
ATOM 759 C C . SER A 1 94 ? -0.893 -8.579 -4.394 1.00 93.81 94 SER A C 1
ATOM 761 O O . SER A 1 94 ? -1.954 -8.057 -4.725 1.00 93.81 94 SER A O 1
ATOM 763 N N . GLU A 1 95 ? -0.834 -9.846 -3.979 1.00 94.19 95 GLU A N 1
ATOM 764 C CA . GLU A 1 95 ? -2.021 -10.684 -3.792 1.00 94.19 95 GLU A CA 1
ATOM 765 C C . GLU A 1 95 ? -2.922 -10.137 -2.681 1.00 94.19 95 GLU A C 1
ATOM 767 O O . GLU A 1 95 ? -4.117 -9.951 -2.900 1.00 94.19 95 GLU A O 1
ATOM 772 N N . VAL A 1 96 ? -2.333 -9.779 -1.536 1.00 94.69 96 VAL A N 1
ATOM 773 C CA . VAL A 1 96 ? -3.062 -9.199 -0.398 1.00 94.69 96 VAL A CA 1
ATOM 774 C C . VAL A 1 96 ? -3.651 -7.842 -0.774 1.00 94.69 96 VAL A C 1
ATOM 776 O O . VAL A 1 96 ? -4.807 -7.564 -0.471 1.00 94.69 96 VAL A O 1
ATOM 779 N N . ILE A 1 97 ? -2.890 -7.002 -1.484 1.00 95.50 97 ILE A N 1
ATOM 780 C CA . ILE A 1 97 ? -3.396 -5.696 -1.931 1.00 95.50 97 ILE A CA 1
ATOM 781 C C . ILE A 1 97 ? -4.567 -5.880 -2.911 1.00 95.50 97 ILE A C 1
ATOM 783 O O . ILE A 1 97 ? -5.558 -5.153 -2.836 1.00 95.50 97 ILE A O 1
ATOM 787 N N . ARG A 1 98 ? -4.495 -6.871 -3.808 1.00 95.94 98 ARG A N 1
ATOM 788 C CA . ARG A 1 98 ? -5.594 -7.195 -4.727 1.00 95.94 98 ARG A CA 1
ATOM 789 C C . ARG A 1 98 ? -6.827 -7.694 -3.976 1.00 95.94 98 ARG A C 1
ATOM 791 O O . ARG A 1 98 ? -7.937 -7.280 -4.302 1.00 95.94 98 ARG A O 1
ATOM 798 N N . GLU A 1 99 ? -6.650 -8.539 -2.963 1.00 96.19 99 GLU A N 1
ATOM 799 C CA . GLU A 1 99 ? -7.750 -8.992 -2.108 1.00 96.19 99 GLU A CA 1
ATOM 800 C C . GLU A 1 99 ? -8.402 -7.814 -1.365 1.00 96.19 99 GLU A C 1
ATOM 802 O O . GLU A 1 99 ? -9.628 -7.683 -1.380 1.00 96.19 99 GLU A O 1
ATOM 807 N N . LEU A 1 100 ? -7.595 -6.922 -0.783 1.00 97.44 100 LEU A N 1
ATOM 808 C CA . LEU A 1 100 ? -8.053 -5.710 -0.104 1.00 97.44 100 LEU A CA 1
ATOM 809 C C . LEU A 1 100 ? -8.914 -4.842 -1.031 1.00 97.44 100 LEU A C 1
ATOM 811 O O . LEU A 1 100 ? -10.037 -4.480 -0.679 1.00 97.44 100 LEU A O 1
ATOM 815 N N . ILE A 1 101 ? -8.414 -4.542 -2.234 1.00 97.50 101 ILE A N 1
ATOM 816 C CA . ILE A 1 101 ? -9.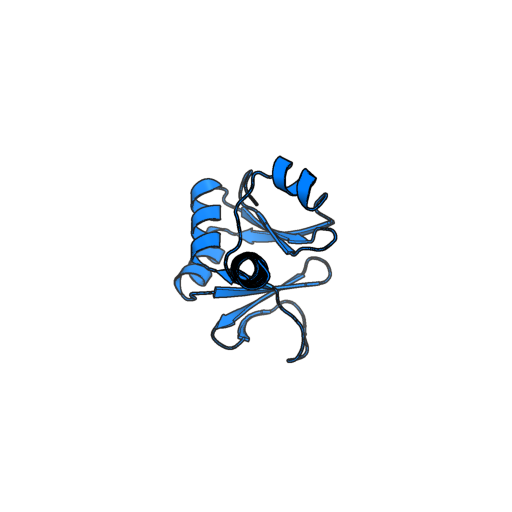139 -3.748 -3.236 1.00 97.50 101 ILE A CA 1
ATOM 817 C C . ILE A 1 101 ? -10.429 -4.460 -3.666 1.00 97.50 101 ILE A C 1
ATOM 819 O O . ILE A 1 101 ? -11.487 -3.831 -3.752 1.00 97.50 101 ILE A O 1
ATOM 823 N N . GLY A 1 102 ? -10.373 -5.778 -3.879 1.00 97.19 102 GLY A N 1
ATOM 824 C CA . GLY A 1 102 ? -11.530 -6.588 -4.257 1.00 97.19 102 GLY A CA 1
ATOM 825 C C . GLY A 1 102 ? -12.640 -6.609 -3.199 1.00 97.19 102 GLY A C 1
ATOM 826 O O . GLY A 1 102 ? -13.823 -6.637 -3.555 1.00 97.19 102 GLY A O 1
ATOM 827 N N . LYS A 1 103 ? -12.280 -6.558 -1.910 1.00 97.69 103 LYS A N 1
ATOM 828 C CA . LYS A 1 103 ? -13.227 -6.442 -0.789 1.00 97.69 103 LYS A CA 1
ATOM 829 C C . LYS A 1 103 ? -13.775 -5.023 -0.646 1.00 97.69 103 LYS A C 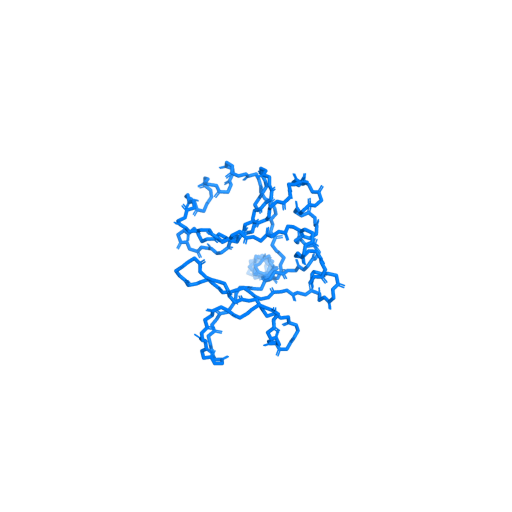1
ATOM 831 O O . LYS A 1 103 ? -14.988 -4.855 -0.541 1.00 97.69 103 LYS A O 1
ATOM 836 N N . GLY A 1 104 ? -12.900 -4.018 -0.659 1.00 97.62 104 GLY A N 1
ATOM 837 C CA . GLY A 1 104 ? -13.264 -2.626 -0.395 1.00 97.62 104 GLY A CA 1
ATOM 838 C C . GLY A 1 104 ? -14.046 -1.950 -1.515 1.00 97.62 104 GLY A C 1
ATOM 839 O O . GLY A 1 104 ? -14.954 -1.165 -1.236 1.00 97.62 104 GLY A O 1
ATOM 840 N N . LYS A 1 105 ? -13.728 -2.268 -2.780 1.00 97.19 105 LYS A N 1
ATOM 841 C CA . LYS A 1 105 ? -14.382 -1.732 -3.992 1.00 97.19 105 LYS A CA 1
ATOM 842 C C . LYS A 1 105 ? -14.501 -0.201 -4.013 1.00 97.19 105 LYS A C 1
ATOM 844 O O . LYS A 1 105 ? -15.379 0.354 -4.677 1.00 97.19 105 LYS A O 1
ATOM 849 N N . ASN A 1 106 ? -13.630 0.498 -3.290 1.00 98.25 106 ASN A N 1
ATOM 850 C CA . ASN A 1 106 ? -13.593 1.951 -3.244 1.00 98.25 106 ASN A CA 1
ATOM 851 C C . ASN A 1 106 ? -12.704 2.476 -4.383 1.00 98.25 106 ASN A C 1
ATOM 853 O O . ASN A 1 106 ? -11.648 1.894 -4.633 1.00 98.25 106 ASN A O 1
ATOM 857 N N . PRO A 1 107 ? -13.068 3.585 -5.056 1.00 97.81 107 PRO A N 1
ATOM 858 C CA . PRO A 1 107 ? -12.229 4.192 -6.096 1.00 97.81 107 PRO A CA 1
ATOM 859 C C . PRO A 1 107 ? -10.913 4.794 -5.573 1.00 97.81 107 PRO A C 1
ATOM 861 O O . PRO A 1 107 ? -10.060 5.198 -6.372 1.00 97.81 107 PRO A O 1
ATOM 864 N N . ASN A 1 108 ? -10.768 4.911 -4.253 1.00 98.00 108 ASN A N 1
ATOM 865 C CA . ASN A 1 108 ? -9.586 5.432 -3.592 1.00 98.00 108 ASN A CA 1
ATOM 866 C C . ASN A 1 108 ? -8.988 4.376 -2.664 1.00 98.00 108 ASN A C 1
ATOM 868 O O . ASN A 1 108 ? -9.678 3.826 -1.807 1.00 98.00 108 ASN A O 1
ATOM 872 N N . THR A 1 109 ? -7.683 4.173 -2.801 1.00 98.06 109 THR A N 1
ATOM 873 C CA . THR A 1 109 ? -6.866 3.400 -1.868 1.00 98.06 109 THR A CA 1
ATOM 874 C C . THR A 1 109 ? -5.979 4.380 -1.119 1.00 98.06 109 THR A C 1
ATOM 876 O O . THR A 1 109 ? -5.440 5.311 -1.726 1.00 98.06 109 THR A O 1
ATOM 879 N N . TYR A 1 110 ? -5.822 4.204 0.185 1.00 97.62 110 TYR A N 1
ATOM 880 C CA . TYR A 1 110 ? -4.959 5.057 0.990 1.00 97.62 110 TYR A CA 1
ATOM 881 C C . TYR A 1 110 ? -3.785 4.259 1.520 1.00 97.62 110 TYR A C 1
ATOM 883 O O . TYR A 1 110 ? -3.929 3.112 1.918 1.00 97.62 110 TYR A O 1
ATOM 891 N N . ILE A 1 111 ? -2.618 4.887 1.519 1.00 96.75 111 ILE A N 1
ATOM 892 C CA . ILE A 1 111 ? -1.459 4.394 2.250 1.00 96.75 111 ILE A CA 1
ATOM 893 C C . ILE A 1 111 ? -1.361 5.214 3.521 1.00 96.75 111 ILE A C 1
ATOM 895 O O . ILE A 1 111 ? -1.347 6.445 3.456 1.00 96.75 111 ILE A O 1
ATOM 899 N N . GLU A 1 112 ? -1.334 4.539 4.658 1.00 96.00 112 GLU A N 1
ATOM 900 C CA . GLU A 1 112 ? -1.558 5.126 5.971 1.00 96.00 112 GLU A CA 1
ATOM 901 C C . GLU A 1 112 ? -0.387 4.824 6.898 1.00 96.00 112 GLU A C 1
ATOM 903 O O . GLU A 1 112 ? 0.147 3.716 6.891 1.00 96.00 112 GLU A O 1
ATOM 908 N N . THR A 1 113 ? -0.019 5.786 7.740 1.00 94.62 113 THR A N 1
ATOM 909 C CA . THR A 1 113 ? 0.794 5.519 8.927 1.00 94.62 113 THR A CA 1
ATOM 910 C C . THR A 1 113 ? -0.090 5.572 10.153 1.00 94.62 113 THR A C 1
ATOM 912 O O . THR A 1 113 ? -0.864 6.513 10.353 1.00 94.62 113 THR A O 1
ATOM 915 N N . ARG A 1 114 ? 0.054 4.547 10.980 1.00 93.06 114 ARG A N 1
ATOM 916 C CA . ARG A 1 114 ? -0.413 4.490 12.365 1.00 93.06 114 ARG A CA 1
ATOM 917 C C . ARG A 1 114 ? 0.824 4.603 13.263 1.00 93.06 114 ARG A C 1
ATOM 919 O O . ARG A 1 114 ? 1.904 4.881 12.747 1.00 93.06 114 ARG A O 1
ATOM 926 N N . GLU A 1 115 ? 0.681 4.451 14.577 1.00 86.00 115 GLU A N 1
ATOM 927 C CA . GLU A 1 115 ? 1.798 4.663 15.521 1.00 86.00 115 GLU A CA 1
ATOM 928 C C . GLU A 1 115 ? 3.060 3.878 15.121 1.00 86.00 115 GLU A C 1
ATOM 930 O O . GLU A 1 115 ? 4.117 4.470 14.919 1.00 86.00 115 GLU A O 1
ATOM 935 N N . GLU A 1 116 ? 2.938 2.563 14.923 1.00 81.38 116 GLU A N 1
ATOM 936 C CA . GLU A 1 116 ? 4.099 1.695 14.664 1.00 81.38 116 GLU A CA 1
ATOM 937 C C . GLU A 1 116 ? 4.073 1.000 13.296 1.00 81.38 116 GLU A C 1
ATOM 939 O O . GLU A 1 116 ? 5.019 0.298 12.936 1.00 81.38 116 GLU A O 1
ATOM 944 N N . VAL A 1 117 ? 3.004 1.176 12.514 1.00 90.56 117 VAL A N 1
ATOM 945 C CA . VAL A 1 117 ? 2.797 0.417 11.273 1.00 90.56 117 VAL A CA 1
ATOM 946 C C . VAL A 1 117 ? 2.419 1.302 10.093 1.00 90.56 117 VAL A C 1
ATOM 948 O O . VAL A 1 117 ? 1.698 2.296 10.223 1.00 90.56 117 VAL A O 1
ATOM 951 N N . LEU A 1 118 ? 2.880 0.889 8.914 1.00 93.44 118 LEU A N 1
ATOM 952 C CA . LEU A 1 118 ? 2.326 1.323 7.639 1.00 93.44 118 LEU A CA 1
ATOM 953 C C . LEU A 1 118 ? 1.207 0.351 7.254 1.00 93.44 118 LEU A C 1
ATOM 955 O O . LEU A 1 118 ? 1.364 -0.858 7.403 1.00 93.44 118 LEU A O 1
ATOM 959 N N . SER A 1 119 ? 0.087 0.875 6.770 1.00 95.50 119 SER A N 1
ATOM 960 C CA . SER A 1 119 ? -1.083 0.090 6.358 1.00 95.50 119 SER A CA 1
ATOM 961 C C . SER A 1 119 ? -1.653 0.610 5.039 1.00 95.50 119 SER A C 1
ATOM 963 O O . SER A 1 119 ? -1.285 1.697 4.581 1.00 95.50 119 SER A O 1
ATOM 965 N N . ILE A 1 120 ? -2.501 -0.188 4.391 1.00 96.56 120 ILE A N 1
ATOM 966 C CA . ILE A 1 120 ? -3.116 0.138 3.103 1.00 96.56 120 ILE A CA 1
ATOM 967 C C . ILE A 1 120 ? -4.618 -0.029 3.277 1.00 96.56 120 ILE A C 1
ATOM 969 O O . ILE A 1 120 ? -5.051 -1.126 3.571 1.00 96.56 120 ILE A O 1
ATOM 973 N N . SER A 1 121 ? -5.418 1.010 3.060 1.00 97.50 121 SER A N 1
ATOM 974 C CA . SER A 1 121 ? -6.871 0.926 3.225 1.00 97.50 121 SER A CA 1
ATOM 975 C C . SER A 1 121 ? -7.628 1.103 1.911 1.00 97.50 121 SER A C 1
ATOM 977 O O . SER A 1 121 ? -7.218 1.848 1.013 1.00 97.50 121 SER A O 1
ATOM 979 N N . ASN A 1 122 ? -8.756 0.406 1.783 1.00 98.44 122 ASN A N 1
ATOM 980 C CA . ASN A 1 122 ? -9.719 0.580 0.700 1.00 98.44 122 ASN A CA 1
ATOM 981 C C . ASN A 1 122 ? -11.140 0.325 1.229 1.00 98.44 122 ASN A C 1
ATOM 983 O O . ASN A 1 122 ? -11.477 -0.780 1.654 1.00 98.44 122 ASN A O 1
ATOM 987 N N . GLY A 1 123 ? -11.992 1.351 1.192 1.00 97.31 123 GLY A N 1
ATOM 988 C CA . GLY A 1 123 ? -13.322 1.261 1.797 1.00 97.31 123 GLY A CA 1
ATOM 989 C C . GLY A 1 123 ? -13.218 1.126 3.316 1.00 97.31 123 GLY A C 1
ATOM 990 O O . GLY A 1 123 ? -12.563 1.950 3.937 1.00 97.31 123 GLY A O 1
ATOM 991 N N . ILE A 1 124 ? -13.860 0.100 3.879 1.00 97.69 124 ILE A N 1
ATOM 992 C CA . ILE A 1 124 ? -13.854 -0.206 5.324 1.00 97.69 124 ILE A CA 1
ATOM 993 C C . ILE A 1 124 ? -12.771 -1.222 5.725 1.00 97.69 124 ILE A C 1
ATOM 995 O O . ILE A 1 124 ? -12.806 -1.743 6.837 1.00 97.69 124 ILE A O 1
ATOM 999 N N . TYR A 1 125 ? -11.874 -1.574 4.801 1.00 98.00 125 TYR A N 1
ATOM 1000 C CA . TYR A 1 125 ? -10.835 -2.581 5.009 1.00 98.00 125 TYR A CA 1
ATOM 1001 C C . TYR A 1 125 ? -9.446 -1.941 5.014 1.00 98.00 125 TYR A C 1
ATOM 1003 O O . TYR A 1 125 ? -9.219 -0.970 4.282 1.00 98.00 125 TYR A O 1
ATOM 1011 N N . VAL A 1 126 ? -8.534 -2.517 5.802 1.00 95.19 126 VAL A N 1
ATOM 1012 C CA . VAL A 1 126 ? -7.142 -2.079 6.037 1.00 95.19 126 VAL A CA 1
ATOM 1013 C C . VAL A 1 126 ? -6.186 -3.271 5.983 1.00 95.19 126 VAL A C 1
ATOM 1015 O O . VAL A 1 126 ? -6.637 -4.379 6.349 1.00 95.19 126 VAL A O 1
#

Foldseek 3Di:
DVVVVVVVVVVVVVVPPPLAEDDKDFQVVCCVVQNDFPEKAKDQVVVVLVVLVVAQKWWWDDDPNDIWIAGPPRHTPDDPDDDDPPDHTRMYGSVNVVVQCVVQVARIKMFTDTPPDTDIHHHRMD

Radius of gyration: 16.74 Å; chains: 1; bounding box: 34×48×42 Å

Secondary structure (DSSP, 8-state):
-HHHHHHHHHHHHHTS--TT-----BHHHHHHHH----EEEEEEHHHHHHHHTT-SEEEEEEETTEEEEE-GGG-EEE-SS---TT---EEEEHHHHHHHHHHH--SEEEEEE-SS-EEEEETTB-

Sequence (126 aa):
MVKIISFLLLSIMLSLSSLAQGKIFLEDEAEQLFGPVKQKTRLNTRVFEAFIDTHEHLMFKMDKAKINVLGRNRIPIIKQFESSADEVYHLFSSEVIRELIGKGKNPNTYIETREEVLSISNGIYV